Protein AF-A0A0J5FME4-F1 (afdb_monomer_lite)

Organism: NCBI:txid880157

Structure (mmCIF, N/CA/C/O backbone):
data_AF-A0A0J5FME4-F1
#
_entry.id   AF-A0A0J5FME4-F1
#
loop_
_atom_site.group_PDB
_atom_site.id
_atom_site.type_symbol
_atom_site.label_atom_id
_atom_site.label_alt_id
_atom_site.label_comp_id
_atom_site.label_asym_id
_atom_site.label_entity_id
_atom_site.label_seq_id
_atom_site.pdbx_PDB_ins_code
_atom_site.Cartn_x
_atom_site.Cartn_y
_atom_site.Cartn_z
_atom_site.occupancy
_atom_site.B_iso_or_equiv
_atom_site.auth_seq_id
_atom_site.auth_comp_id
_atom_site.auth_asym_id
_atom_site.auth_atom_id
_atom_site.pdbx_PDB_model_num
ATOM 1 N N . MET A 1 1 ? -9.666 19.057 -10.828 1.00 51.00 1 MET A N 1
ATOM 2 C CA . MET A 1 1 ? -9.388 18.794 -9.396 1.00 51.00 1 MET A CA 1
ATOM 3 C C . MET A 1 1 ? -8.257 17.779 -9.320 1.00 51.00 1 MET A C 1
ATOM 5 O O . MET A 1 1 ? -8.297 16.825 -10.082 1.00 51.00 1 MET A O 1
ATOM 9 N N . LYS A 1 2 ? -7.224 18.007 -8.501 1.00 64.88 2 LYS A N 1
ATOM 10 C CA . LYS A 1 2 ? -6.093 17.076 -8.350 1.00 64.88 2 LYS A CA 1
ATOM 11 C C . LYS A 1 2 ? -6.420 16.111 -7.213 1.00 64.88 2 LYS A C 1
ATOM 13 O O . LYS A 1 2 ? -6.603 16.568 -6.092 1.00 64.88 2 LYS A O 1
ATOM 18 N N . ILE A 1 3 ? -6.511 14.821 -7.519 1.00 64.94 3 ILE A N 1
ATOM 19 C CA . ILE A 1 3 ? -6.679 13.759 -6.520 1.00 64.94 3 ILE A CA 1
ATOM 20 C C . ILE A 1 3 ? -5.376 13.701 -5.702 1.00 64.94 3 ILE A C 1
ATOM 22 O O . ILE A 1 3 ? -4.304 13.535 -6.300 1.00 64.94 3 ILE A O 1
ATOM 26 N N . PRO A 1 4 ? -5.404 13.929 -4.377 1.00 76.75 4 PRO A N 1
ATOM 27 C CA . PRO A 1 4 ? -4.220 13.789 -3.541 1.00 76.75 4 PRO A CA 1
ATOM 28 C C . PRO A 1 4 ? -3.699 12.347 -3.572 1.00 76.75 4 PRO A C 1
ATOM 30 O O . PRO A 1 4 ? -4.441 11.388 -3.384 1.00 76.75 4 PRO A O 1
ATOM 33 N N . LEU A 1 5 ? -2.395 12.202 -3.818 1.00 87.19 5 LEU A N 1
ATOM 34 C CA . LEU A 1 5 ? -1.714 10.912 -3.747 1.00 87.19 5 LEU A CA 1
ATOM 35 C C . LEU A 1 5 ? -1.474 10.541 -2.283 1.00 87.19 5 LEU A C 1
ATOM 37 O O . LEU A 1 5 ? -0.962 11.350 -1.505 1.00 87.19 5 LEU A O 1
ATOM 41 N N . ILE A 1 6 ? -1.780 9.297 -1.932 1.00 90.94 6 ILE A N 1
ATOM 42 C CA . ILE A 1 6 ? -1.508 8.761 -0.601 1.00 90.94 6 ILE A CA 1
ATOM 43 C C . ILE A 1 6 ? -0.009 8.467 -0.489 1.00 90.94 6 ILE A C 1
ATOM 45 O O . ILE A 1 6 ? 0.565 7.715 -1.275 1.00 90.94 6 ILE A O 1
ATOM 49 N N 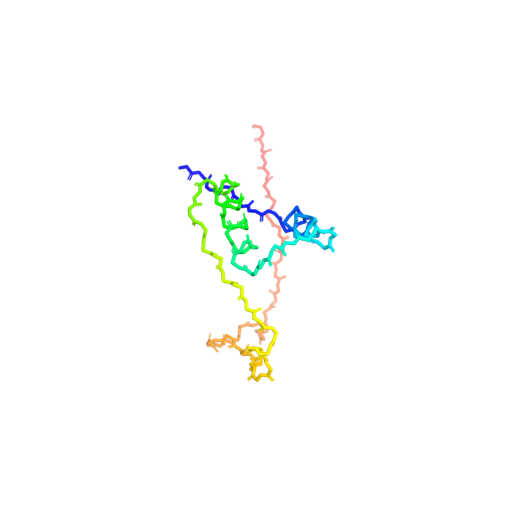. GLN A 1 7 ? 0.648 9.086 0.488 1.00 94.62 7 GLN A N 1
ATOM 50 C CA . GLN A 1 7 ? 2.093 8.985 0.662 1.00 94.62 7 GLN A CA 1
ATOM 51 C C . GLN A 1 7 ? 2.477 7.690 1.405 1.00 94.62 7 GLN A C 1
ATOM 53 O O . GLN A 1 7 ? 1.856 7.306 2.394 1.00 94.62 7 GLN A O 1
ATOM 58 N N . SER A 1 8 ? 3.535 7.005 0.956 1.00 94.81 8 SER A N 1
ATOM 59 C CA . SER A 1 8 ? 3.866 5.650 1.433 1.00 94.81 8 SER A CA 1
ATOM 60 C C . SER A 1 8 ? 4.195 5.555 2.930 1.00 94.81 8 SER A C 1
ATOM 62 O O . SER A 1 8 ? 3.884 4.552 3.570 1.00 94.81 8 SER A O 1
ATOM 64 N N . LYS A 1 9 ? 4.828 6.580 3.519 1.00 95.44 9 LYS A N 1
ATOM 65 C CA . LYS A 1 9 ? 5.184 6.596 4.949 1.00 95.44 9 LYS A CA 1
ATOM 66 C C . LYS A 1 9 ? 3.940 6.752 5.820 1.00 95.44 9 LYS A C 1
ATOM 68 O O . LYS A 1 9 ? 3.821 6.008 6.790 1.00 95.44 9 LYS A O 1
ATOM 73 N N . SER A 1 10 ? 3.033 7.675 5.494 1.00 95.56 10 SER A N 1
ATOM 74 C CA . SER A 1 10 ? 1.780 7.835 6.241 1.00 95.56 10 SER A CA 1
ATOM 75 C C . SER A 1 10 ? 0.880 6.614 6.080 1.00 95.56 10 SER A C 1
ATOM 77 O O . SER A 1 10 ? 0.358 6.128 7.079 1.00 95.56 10 SER A O 1
ATOM 79 N N . PHE A 1 11 ? 0.786 6.050 4.872 1.00 96.50 11 PHE A N 1
ATOM 80 C CA . PHE A 1 11 ? -0.005 4.844 4.635 1.00 96.50 11 PHE A CA 1
ATOM 81 C C . PHE A 1 11 ? 0.493 3.650 5.457 1.00 96.50 11 PHE A C 1
ATOM 83 O O . PHE A 1 11 ? -0.292 2.991 6.131 1.00 96.50 11 PHE A O 1
ATOM 90 N N . LYS A 1 12 ? 1.812 3.427 5.506 1.00 96.81 12 LYS A N 1
ATOM 91 C CA . LYS A 1 12 ? 2.403 2.388 6.362 1.00 96.81 12 LYS A CA 1
ATOM 92 C C . LYS A 1 12 ? 2.058 2.585 7.843 1.00 96.81 12 LYS A C 1
ATOM 94 O O . LYS A 1 12 ? 1.765 1.618 8.536 1.00 96.81 12 LYS A O 1
ATOM 99 N N . LEU A 1 13 ? 2.125 3.820 8.349 1.00 97.00 13 LEU A N 1
ATOM 100 C CA . LEU A 1 13 ? 1.787 4.107 9.749 1.00 97.00 13 LEU A CA 1
ATOM 101 C C . LEU A 1 13 ? 0.301 3.873 10.039 1.00 97.00 13 LEU A C 1
ATOM 103 O O . LEU A 1 13 ? -0.025 3.345 11.097 1.00 97.00 13 LEU A O 1
ATOM 107 N N . TYR A 1 14 ? -0.571 4.213 9.092 1.00 96.50 14 TYR A N 1
ATOM 108 C CA . TYR A 1 14 ? -1.996 3.917 9.169 1.00 96.50 14 TYR A CA 1
ATOM 109 C C . TYR A 1 14 ? -2.254 2.404 9.220 1.00 96.50 14 TYR A C 1
ATOM 111 O O . TYR A 1 14 ? -2.905 1.942 10.153 1.00 96.50 14 TYR A O 1
ATOM 119 N N . LEU A 1 15 ? -1.650 1.608 8.329 1.00 97.06 15 LEU A N 1
ATOM 120 C CA . LEU A 1 15 ? -1.755 0.142 8.381 1.00 97.06 15 LEU A CA 1
ATOM 121 C C . LEU A 1 15 ? -1.227 -0.434 9.704 1.00 97.06 15 LEU A C 1
ATOM 123 O O . LEU A 1 15 ? -1.846 -1.316 10.289 1.00 97.06 15 LEU A O 1
ATOM 127 N N . ASN A 1 16 ? -0.128 0.109 10.232 1.00 97.06 16 ASN A N 1
ATOM 128 C CA . ASN A 1 16 ? 0.423 -0.332 11.514 1.00 97.06 16 ASN A CA 1
ATOM 129 C C . ASN A 1 16 ? -0.518 -0.101 12.704 1.00 97.06 16 ASN A C 1
ATOM 131 O O . ASN A 1 16 ? -0.376 -0.793 13.712 1.00 97.06 16 ASN A O 1
ATOM 135 N N . SER A 1 17 ? -1.455 0.848 12.610 1.00 94.94 17 SER A N 1
ATOM 136 C CA . SER A 1 17 ? -2.428 1.089 13.679 1.00 94.94 17 SER A CA 1
ATOM 137 C C . SER A 1 17 ? -3.346 -0.117 13.910 1.00 94.94 17 SER A C 1
ATOM 139 O O . SER A 1 17 ? -3.710 -0.382 15.051 1.00 94.94 17 SER A O 1
ATOM 141 N N . PHE A 1 18 ? -3.606 -0.927 12.876 1.00 95.75 18 PHE A N 1
ATOM 142 C CA . PHE A 1 18 ? -4.409 -2.148 12.982 1.00 95.75 18 PHE A CA 1
ATOM 143 C C . PHE A 1 18 ? -3.708 -3.274 13.758 1.00 95.75 18 PHE A C 1
ATOM 145 O O . PHE A 1 18 ? -4.382 -4.136 14.313 1.00 95.75 18 PHE A O 1
ATOM 152 N N . ASN A 1 19 ? -2.372 -3.271 13.866 1.00 94.88 19 ASN A N 1
ATOM 153 C CA . ASN A 1 19 ? -1.611 -4.379 14.469 1.00 94.88 19 ASN A CA 1
ATOM 154 C C . ASN A 1 19 ? -1.941 -4.632 15.951 1.00 94.88 19 ASN A C 1
ATOM 156 O O . ASN A 1 19 ? -1.689 -5.722 16.460 1.00 94.88 19 ASN A O 1
ATOM 160 N N . GLN A 1 20 ? -2.460 -3.626 16.660 1.00 92.88 20 GLN A N 1
ATOM 161 C CA . GLN A 1 20 ? -2.846 -3.722 18.074 1.00 92.88 20 GLN A CA 1
ATOM 162 C C . GLN A 1 20 ? -4.355 -3.545 18.283 1.00 92.88 20 GLN A C 1
ATOM 164 O O . GLN A 1 20 ? -4.826 -3.464 19.418 1.00 92.88 20 GLN A O 1
ATOM 169 N N . THR A 1 21 ? -5.128 -3.507 17.199 1.00 92.06 21 THR A N 1
ATOM 170 C CA . THR A 1 21 ? -6.579 -3.351 17.232 1.00 92.06 21 THR A CA 1
ATOM 171 C C . THR A 1 21 ? -7.231 -4.684 16.902 1.00 92.06 21 THR A C 1
ATOM 173 O O . THR A 1 21 ? -6.942 -5.302 15.881 1.00 92.06 21 THR A O 1
ATOM 176 N N . ARG A 1 22 ? -8.145 -5.144 17.761 1.00 92.88 22 ARG A N 1
ATOM 177 C CA . ARG A 1 22 ? -9.003 -6.280 17.415 1.00 92.88 22 ARG A CA 1
ATOM 178 C C . ARG A 1 22 ? -10.045 -5.805 16.412 1.00 92.88 22 ARG A C 1
ATOM 180 O O . ARG A 1 22 ? -10.886 -4.980 16.755 1.00 92.88 22 ARG A O 1
ATOM 187 N N . VAL A 1 23 ? -9.985 -6.344 15.204 1.00 92.81 23 VAL A N 1
ATOM 188 C CA . VAL A 1 23 ? -11.009 -6.155 14.175 1.00 92.81 23 VAL A CA 1
ATOM 189 C C . VAL A 1 23 ? -11.831 -7.437 14.089 1.00 92.81 23 VAL A C 1
ATOM 191 O O . VAL A 1 23 ? -11.279 -8.525 14.243 1.00 92.81 23 VAL A O 1
ATOM 194 N N . ALA A 1 24 ? -13.147 -7.304 13.924 1.00 93.75 24 ALA A N 1
ATOM 195 C CA . ALA A 1 24 ? -14.078 -8.429 14.005 1.00 93.75 24 ALA A CA 1
ATOM 196 C C . ALA A 1 24 ? -13.813 -9.494 12.931 1.00 93.75 24 ALA A C 1
ATOM 198 O O . ALA A 1 24 ? -13.826 -10.688 13.227 1.00 93.75 24 ALA A O 1
ATOM 199 N N . ASP A 1 25 ? -13.541 -9.052 11.704 1.00 95.19 25 ASP A N 1
ATOM 200 C CA . ASP A 1 25 ? -13.361 -9.903 10.535 1.00 95.19 25 ASP A CA 1
ATOM 201 C C . ASP A 1 25 ? -12.623 -9.159 9.406 1.00 95.19 25 ASP A C 1
ATOM 203 O O . ASP A 1 25 ? -12.292 -7.973 9.501 1.00 95.19 25 ASP A O 1
ATOM 207 N N . TRP A 1 26 ? -12.344 -9.894 8.329 1.00 94.88 26 TRP A N 1
ATOM 208 C CA . TRP A 1 26 ? -11.631 -9.410 7.146 1.00 94.88 26 TRP A CA 1
ATOM 209 C C . TRP A 1 26 ? -12.420 -8.351 6.362 1.00 94.88 26 TRP A C 1
ATOM 211 O O . TRP A 1 26 ? -11.839 -7.391 5.857 1.00 94.88 26 TRP A O 1
ATOM 221 N N . GLU A 1 27 ? -13.748 -8.490 6.303 1.00 96.88 27 GLU A N 1
ATOM 222 C CA . GLU A 1 27 ? -14.637 -7.551 5.611 1.00 96.88 27 GLU A CA 1
ATOM 223 C C . GLU A 1 27 ? -14.613 -6.174 6.284 1.00 96.88 27 GLU A C 1
ATOM 225 O O . GLU A 1 27 ? -14.526 -5.142 5.616 1.00 96.88 27 GLU A O 1
ATOM 230 N N . THR A 1 28 ? -14.595 -6.153 7.616 1.00 96.94 28 THR A N 1
ATOM 231 C CA . THR A 1 28 ? -14.480 -4.931 8.412 1.00 96.94 28 THR A CA 1
ATOM 232 C C . THR A 1 28 ? -13.158 -4.218 8.130 1.00 96.94 28 THR A C 1
ATOM 234 O O . THR A 1 28 ? -13.155 -2.998 7.953 1.00 96.94 28 THR A O 1
ATOM 237 N N . VAL A 1 29 ? -12.040 -4.951 8.024 1.00 96.50 29 VAL A N 1
ATOM 238 C CA . VAL A 1 29 ? -10.744 -4.371 7.617 1.00 96.50 29 VAL A CA 1
ATOM 239 C C . VAL A 1 29 ? -10.851 -3.756 6.221 1.00 96.50 29 VAL A C 1
ATOM 241 O O . VAL A 1 29 ? -10.535 -2.579 6.054 1.00 96.50 29 VAL A O 1
ATOM 244 N N . GLN A 1 30 ? -11.341 -4.509 5.232 1.00 97.75 30 GLN A N 1
ATOM 245 C CA . GLN A 1 30 ? -11.463 -4.040 3.847 1.00 97.75 30 GLN A CA 1
ATOM 246 C C . GLN A 1 30 ? -12.316 -2.772 3.743 1.00 97.75 30 GLN A C 1
ATOM 248 O O . GLN A 1 30 ? -11.905 -1.797 3.112 1.00 97.75 30 GLN A O 1
ATOM 253 N N . LYS A 1 31 ? -13.478 -2.758 4.402 1.00 97.62 31 LYS A N 1
ATOM 254 C CA . LYS A 1 31 ? -14.399 -1.619 4.402 1.00 97.62 31 LYS A CA 1
ATOM 255 C C . LYS A 1 31 ? -13.788 -0.388 5.065 1.00 97.62 31 LYS A C 1
ATOM 257 O O . LYS A 1 31 ? -13.943 0.710 4.539 1.00 97.62 31 LYS A O 1
ATOM 262 N N . THR A 1 32 ? -13.072 -0.570 6.175 1.00 97.19 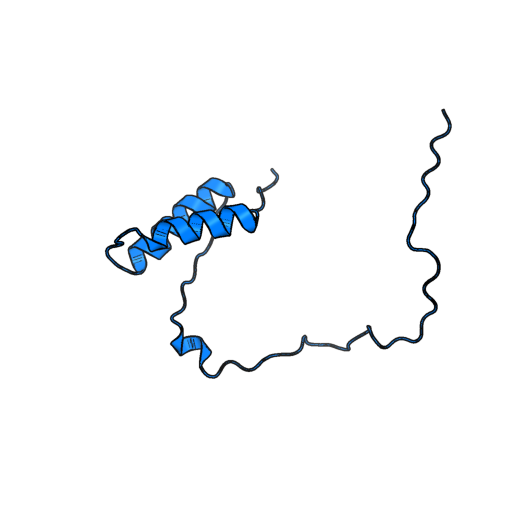32 THR A N 1
ATOM 263 C CA . THR A 1 32 ? -12.399 0.532 6.883 1.00 97.19 32 THR A CA 1
ATOM 264 C C . THR A 1 32 ? -11.328 1.164 5.994 1.00 97.19 32 THR A C 1
ATOM 266 O O . THR A 1 32 ? -11.337 2.374 5.784 1.00 97.19 32 THR A O 1
ATOM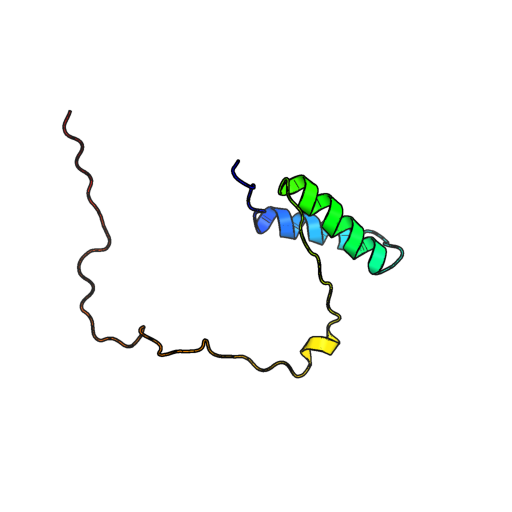 269 N N . LEU A 1 33 ? -10.467 0.339 5.382 1.00 97.25 33 LEU A N 1
ATOM 270 C CA . LEU A 1 33 ? -9.454 0.801 4.429 1.00 97.25 33 LEU A CA 1
ATOM 271 C C . LEU A 1 33 ? -10.092 1.547 3.252 1.00 97.25 33 LEU A C 1
ATOM 273 O O . LEU A 1 33 ? -9.630 2.621 2.878 1.00 97.25 33 LEU A O 1
ATOM 277 N N . GLN A 1 34 ? -11.162 0.999 2.673 1.00 97.88 34 GLN A N 1
ATOM 278 C CA . GLN A 1 34 ? -11.831 1.614 1.533 1.00 97.88 34 GLN A CA 1
ATOM 279 C C . GLN A 1 34 ? -12.413 2.984 1.890 1.00 97.88 34 GLN A C 1
ATOM 281 O O . GLN A 1 34 ? -12.208 3.941 1.145 1.00 97.88 34 GLN A O 1
ATOM 286 N N . GLN A 1 35 ? -13.099 3.098 3.028 1.00 97.50 35 GLN A N 1
ATOM 287 C CA . GLN A 1 35 ? -13.685 4.356 3.493 1.00 97.50 35 GLN A CA 1
ATOM 288 C C . GLN A 1 35 ? -12.612 5.419 3.755 1.00 97.50 35 GLN A C 1
ATOM 290 O O . GLN A 1 35 ? -12.692 6.520 3.204 1.00 97.50 35 GLN A O 1
ATOM 295 N N . ASP A 1 36 ? -11.585 5.082 4.534 1.00 96.69 36 ASP A N 1
ATOM 296 C CA . ASP A 1 36 ? -10.554 6.036 4.950 1.00 96.69 36 ASP A CA 1
ATO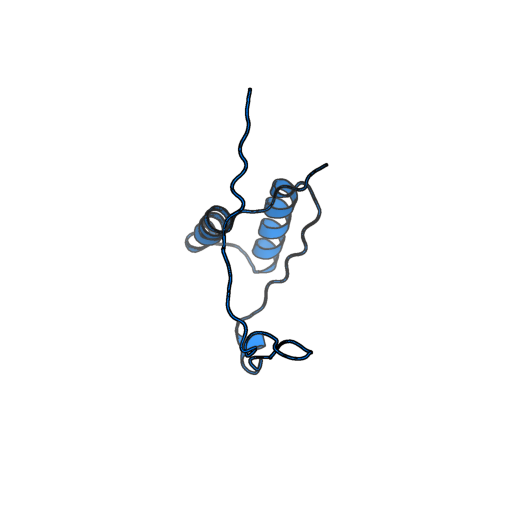M 297 C C . ASP A 1 36 ? -9.695 6.502 3.770 1.00 96.69 36 ASP A C 1
ATOM 299 O O . ASP A 1 36 ? -9.408 7.695 3.626 1.00 96.69 36 ASP A O 1
ATOM 303 N N . LEU A 1 37 ? -9.298 5.579 2.890 1.00 95.81 37 LEU A N 1
ATOM 304 C CA . LEU A 1 37 ? -8.457 5.908 1.742 1.00 95.81 37 LEU A CA 1
ATOM 305 C C . LEU A 1 37 ? -9.250 6.659 0.667 1.00 95.81 37 LEU A C 1
ATOM 307 O O . LEU A 1 37 ? -8.703 7.594 0.082 1.00 95.81 37 LEU A O 1
ATOM 311 N N . SER A 1 38 ? -10.532 6.335 0.455 1.00 95.38 38 SER A N 1
ATOM 312 C CA . SER A 1 38 ? -11.386 7.086 -0.481 1.00 95.38 38 SER A CA 1
ATOM 313 C C . SER A 1 38 ? -11.621 8.520 -0.002 1.00 95.38 38 SER A C 1
ATOM 315 O O . SER A 1 38 ? -11.519 9.469 -0.782 1.00 95.38 38 SER A O 1
ATOM 317 N N . ALA A 1 39 ? -11.852 8.710 1.303 1.00 94.62 39 ALA A N 1
ATOM 318 C CA . ALA A 1 39 ? -11.950 10.038 1.905 1.00 94.62 39 ALA A CA 1
ATOM 319 C C . ALA A 1 39 ? -10.627 10.814 1.789 1.00 94.62 39 ALA A C 1
ATOM 321 O O . ALA A 1 39 ? -10.629 11.994 1.441 1.00 94.62 39 ALA A O 1
ATOM 322 N N . CYS A 1 40 ? -9.489 10.151 2.021 1.00 93.56 40 CYS A N 1
ATOM 323 C CA . CYS A 1 40 ? -8.162 10.756 1.899 1.00 93.56 40 CYS A CA 1
ATOM 324 C C . CYS A 1 40 ? -7.837 11.177 0.457 1.00 93.56 40 CYS A C 1
ATOM 326 O O . CYS A 1 40 ? -7.289 12.259 0.250 1.00 93.56 40 CYS A O 1
ATOM 328 N N . ALA A 1 41 ? -8.189 10.346 -0.528 1.00 92.81 41 ALA A N 1
ATOM 329 C CA . ALA A 1 41 ? -7.960 10.596 -1.949 1.00 92.81 41 ALA A CA 1
ATOM 330 C C . ALA A 1 41 ? -9.024 11.502 -2.591 1.00 92.81 41 ALA A C 1
ATOM 332 O O . ALA A 1 41 ? -8.829 11.970 -3.710 1.00 92.81 41 ALA A O 1
ATOM 333 N N . ASN A 1 42 ? -10.140 11.773 -1.906 1.00 92.25 42 ASN A N 1
ATOM 334 C CA . ASN A 1 42 ? -11.301 12.460 -2.474 1.00 92.25 42 ASN A CA 1
ATOM 335 C C . ASN A 1 42 ? -11.751 11.816 -3.805 1.00 92.25 42 ASN A C 1
ATOM 337 O O . ASN A 1 42 ? -11.945 12.498 -4.817 1.00 92.25 42 ASN A O 1
ATOM 341 N N . GLY A 1 43 ? -11.854 10.486 -3.799 1.00 90.38 43 GLY A N 1
ATOM 342 C CA . GLY A 1 43 ? -12.239 9.664 -4.943 1.00 90.38 43 GLY A CA 1
ATOM 343 C C . GLY A 1 43 ? -12.419 8.202 -4.545 1.00 90.38 43 GLY A C 1
ATOM 344 O O . GLY A 1 43 ? -11.970 7.796 -3.476 1.00 90.38 43 GLY A O 1
ATOM 345 N N . ASP A 1 44 ? -13.073 7.423 -5.401 1.00 92.50 44 ASP A N 1
ATOM 346 C CA . ASP A 1 44 ? -13.358 6.016 -5.122 1.00 92.50 44 ASP A CA 1
ATOM 347 C C . ASP A 1 44 ? -12.084 5.169 -5.233 1.00 92.50 44 ASP A C 1
ATOM 349 O O . ASP A 1 44 ? -11.429 5.140 -6.279 1.00 92.50 44 ASP A O 1
ATOM 353 N N . ILE A 1 45 ? -11.729 4.477 -4.148 1.00 93.88 45 ILE A N 1
ATOM 354 C CA . ILE A 1 45 ? -10.627 3.513 -4.117 1.00 93.88 45 ILE A CA 1
ATOM 355 C C . ILE A 1 45 ? -11.190 2.098 -4.002 1.00 93.88 45 ILE A C 1
ATOM 357 O O . ILE A 1 45 ? -12.031 1.810 -3.153 1.00 93.88 45 ILE A O 1
ATOM 361 N N . GLU A 1 46 ? -10.694 1.195 -4.842 1.00 96.00 46 GLU A N 1
ATOM 362 C CA . GLU A 1 46 ? -10.928 -0.240 -4.710 1.00 96.00 46 GLU A CA 1
ATOM 363 C C . GLU A 1 46 ? -9.873 -0.857 -3.786 1.00 96.00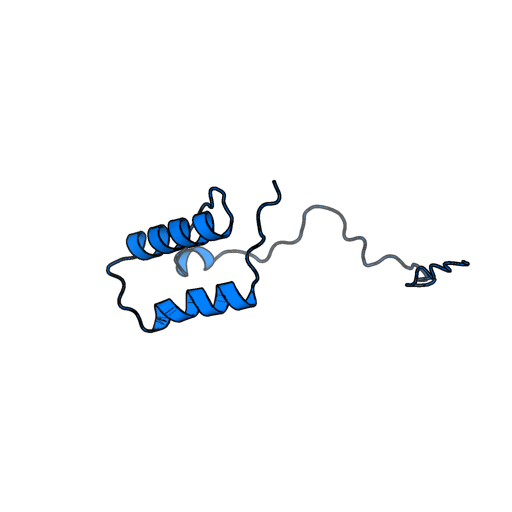 46 GLU A C 1
ATOM 365 O O . GLU A 1 46 ? -8.679 -0.580 -3.916 1.00 96.00 46 GLU A O 1
ATOM 370 N N . ILE A 1 47 ? -10.317 -1.696 -2.848 1.00 96.50 47 ILE A N 1
ATOM 371 C CA . ILE A 1 47 ? -9.442 -2.447 -1.947 1.00 96.50 47 ILE A CA 1
ATOM 372 C C . ILE A 1 47 ? -9.674 -3.930 -2.179 1.00 96.50 47 ILE A C 1
ATOM 374 O O . ILE A 1 47 ? -10.775 -4.431 -1.962 1.00 96.50 47 ILE A O 1
ATOM 378 N N . VAL A 1 48 ? -8.604 -4.626 -2.551 1.00 96.50 48 VAL A N 1
ATOM 379 C CA . VAL A 1 48 ? -8.565 -6.084 -2.621 1.00 96.50 48 VAL A CA 1
ATOM 380 C C . VAL A 1 48 ? -7.587 -6.575 -1.565 1.00 96.50 48 VAL A C 1
ATOM 382 O O . VAL A 1 48 ? -6.416 -6.190 -1.553 1.00 96.50 48 VAL A O 1
ATOM 385 N N . LEU A 1 49 ? -8.081 -7.403 -0.650 1.00 95.50 49 LEU A N 1
ATOM 386 C CA . LEU A 1 49 ? -7.268 -8.036 0.376 1.00 95.50 49 LEU A CA 1
ATOM 387 C C . LEU A 1 49 ? -7.053 -9.504 0.023 1.00 95.50 49 LEU A C 1
ATOM 389 O O . LEU A 1 49 ? -7.997 -10.288 0.044 1.00 95.50 49 LEU A O 1
ATOM 393 N N . HIS A 1 50 ? -5.804 -9.868 -0.243 1.00 94.81 50 HIS A N 1
ATOM 394 C CA . HIS A 1 50 ? -5.419 -11.236 -0.567 1.00 94.81 50 HIS A CA 1
ATOM 395 C C . HIS A 1 50 ? -4.900 -11.978 0.666 1.00 94.81 50 HIS A C 1
ATOM 397 O O . HIS A 1 50 ? -4.103 -11.452 1.451 1.00 94.81 50 HIS A O 1
ATOM 403 N N . HIS A 1 51 ? -5.293 -13.234 0.808 1.00 94.00 51 HIS A N 1
ATOM 404 C CA . HIS A 1 51 ? -4.652 -14.173 1.707 1.00 94.00 51 HIS A CA 1
ATOM 405 C C . HIS A 1 51 ? -3.274 -14.578 1.178 1.00 94.00 51 HIS A C 1
ATOM 407 O O . HIS A 1 51 ? -3.056 -14.752 -0.017 1.00 94.00 51 HIS A O 1
ATOM 413 N N . LEU A 1 52 ? -2.338 -14.833 2.097 1.00 93.44 52 LEU A N 1
ATOM 414 C CA . LEU A 1 52 ? -0.962 -15.197 1.740 1.00 93.44 52 LEU A CA 1
ATOM 415 C C . LEU A 1 52 ? -0.869 -16.447 0.848 1.00 93.44 52 LEU A C 1
ATOM 417 O O . LEU A 1 52 ? 0.015 -16.524 0.001 1.00 93.44 52 LEU A O 1
ATOM 421 N N . HIS A 1 53 ? -1.788 -17.406 1.003 1.00 94.88 53 HIS A N 1
ATOM 422 C CA . HIS A 1 53 ? -1.769 -18.642 0.219 1.00 94.88 53 HIS A CA 1
ATOM 423 C C . HIS A 1 53 ? -2.057 -18.424 -1.276 1.00 94.88 53 HIS A C 1
ATOM 425 O O . HIS A 1 53 ? -1.655 -19.257 -2.087 1.00 94.88 53 HIS A O 1
ATOM 431 N N . GLU A 1 54 ? -2.694 -17.310 -1.653 1.00 94.19 54 GLU A N 1
ATOM 432 C CA . GLU A 1 54 ? -2.940 -16.941 -3.055 1.00 94.19 54 GLU A CA 1
ATOM 433 C C . GLU A 1 54 ? -1.632 -16.656 -3.817 1.00 94.19 54 GLU A C 1
ATOM 435 O O . GLU A 1 54 ? -1.594 -16.739 -5.044 1.00 94.19 54 GLU A O 1
ATOM 440 N N . PHE A 1 55 ? -0.534 -16.383 -3.101 1.00 94.31 55 PHE A N 1
ATOM 441 C CA . PHE A 1 55 ? 0.775 -16.070 -3.682 1.00 94.31 55 PHE A CA 1
ATOM 442 C C . PHE A 1 55 ? 1.738 -17.261 -3.748 1.00 94.31 55 PHE A C 1
ATOM 444 O O . PHE A 1 55 ? 2.817 -17.131 -4.322 1.00 94.31 55 PHE A O 1
ATOM 451 N N . ASN A 1 56 ? 1.371 -18.434 -3.215 1.00 93.19 56 ASN A N 1
ATOM 452 C CA . ASN A 1 56 ? 2.278 -19.586 -3.074 1.00 93.19 56 ASN A CA 1
ATOM 453 C C . ASN A 1 56 ? 2.909 -20.073 -4.393 1.00 93.19 56 ASN A C 1
ATOM 455 O O . ASN A 1 56 ? 3.936 -20.747 -4.366 1.00 93.19 56 ASN A O 1
ATOM 459 N N . GLN A 1 57 ? 2.283 -19.780 -5.533 1.00 91.25 57 GLN A N 1
ATOM 460 C CA . GLN A 1 57 ? 2.722 -20.226 -6.858 1.00 91.25 57 GLN A CA 1
ATOM 461 C C . GLN A 1 57 ? 2.803 -19.076 -7.873 1.00 91.25 57 GLN A C 1
ATOM 463 O O . GLN A 1 57 ? 2.823 -19.328 -9.076 1.00 91.25 57 GLN A O 1
ATOM 468 N N . GLN A 1 58 ? 2.842 -17.817 -7.420 1.00 93.25 58 GLN A N 1
ATOM 469 C CA . GLN A 1 58 ? 3.000 -16.691 -8.340 1.00 93.25 58 GLN A CA 1
ATOM 470 C C . GLN A 1 58 ? 4.466 -16.564 -8.794 1.00 93.25 58 GLN A C 1
ATOM 472 O O . GLN A 1 58 ? 5.346 -16.359 -7.954 1.00 93.25 58 GLN A O 1
ATOM 477 N N . PRO A 1 59 ? 4.760 -16.686 -10.103 1.00 93.75 59 PRO A N 1
ATOM 478 C CA . PRO A 1 59 ? 6.113 -16.512 -10.613 1.00 93.75 59 PRO A CA 1
ATOM 479 C C . PRO A 1 59 ? 6.513 -15.032 -10.614 1.00 93.75 59 PRO A C 1
ATOM 481 O O . PRO A 1 59 ? 5.677 -14.143 -10.779 1.00 93.75 59 PRO A O 1
ATOM 484 N N . ILE A 1 60 ? 7.816 -14.768 -10.508 1.00 94.56 60 ILE A N 1
ATOM 485 C CA . ILE A 1 60 ? 8.361 -13.441 -10.811 1.00 94.56 60 ILE A CA 1
ATOM 486 C C . ILE A 1 60 ? 8.286 -13.255 -12.328 1.00 94.56 60 ILE A C 1
ATOM 488 O O . ILE A 1 60 ? 8.839 -14.059 -13.077 1.00 94.56 60 ILE A O 1
ATOM 492 N N . ALA A 1 61 ? 7.589 -12.212 -12.771 1.00 92.44 61 ALA A N 1
ATOM 493 C CA . ALA A 1 61 ? 7.398 -11.918 -14.185 1.00 92.44 61 ALA A CA 1
ATOM 494 C C . ALA A 1 61 ? 8.329 -10.796 -14.658 1.00 92.44 61 ALA A C 1
ATOM 496 O O . ALA A 1 61 ? 8.586 -9.833 -13.935 1.00 92.44 61 ALA A O 1
ATOM 497 N N . GLU A 1 62 ? 8.782 -10.906 -15.904 1.00 92.31 62 GLU A N 1
ATOM 498 C CA . GLU A 1 62 ? 9.392 -9.792 -16.625 1.00 92.31 62 GLU A CA 1
ATOM 499 C C . GLU A 1 62 ? 8.311 -8.937 -17.294 1.00 92.31 62 GLU A C 1
ATOM 501 O O . GLU A 1 62 ? 7.216 -9.412 -17.612 1.00 92.31 62 GLU A O 1
ATOM 506 N N . PHE A 1 63 ? 8.619 -7.662 -17.532 1.00 92.38 63 PHE A N 1
ATOM 507 C CA . PHE A 1 63 ? 7.751 -6.824 -18.350 1.00 92.38 63 PHE A CA 1
ATOM 508 C C . PHE A 1 63 ? 7.736 -7.325 -19.793 1.00 92.38 63 PHE A C 1
ATOM 510 O O . PHE A 1 63 ? 8.766 -7.705 -20.349 1.00 92.38 63 PHE A O 1
ATOM 517 N N . ALA A 1 64 ? 6.568 -7.259 -20.428 1.00 93.25 64 ALA A N 1
ATOM 518 C CA . ALA A 1 64 ? 6.478 -7.491 -21.859 1.00 93.25 64 ALA A CA 1
ATOM 519 C C . ALA A 1 64 ? 7.305 -6.443 -22.626 1.00 93.25 64 ALA A C 1
ATOM 521 O O . ALA A 1 64 ? 7.272 -5.253 -22.308 1.00 93.25 64 ALA A O 1
ATOM 522 N N . GLY A 1 65 ? 8.005 -6.883 -23.671 1.00 92.31 65 GLY A N 1
ATOM 523 C CA . GLY A 1 65 ? 8.793 -6.018 -24.547 1.00 92.31 65 GLY A CA 1
ATOM 524 C C . GLY A 1 65 ? 10.290 -6.312 -24.497 1.00 92.31 65 GLY A C 1
ATOM 525 O O . GLY A 1 65 ? 10.725 -7.368 -24.047 1.00 92.31 65 GLY A O 1
ATOM 526 N N . LYS A 1 66 ? 11.087 -5.379 -25.024 1.00 92.25 66 LYS A N 1
ATOM 527 C CA . LYS A 1 66 ? 12.549 -5.484 -25.074 1.00 92.25 66 LYS A CA 1
ATOM 528 C C . LYS A 1 66 ? 13.158 -4.540 -24.042 1.00 92.25 66 LYS A C 1
ATOM 530 O O . LYS A 1 66 ? 12.921 -3.337 -24.112 1.00 92.25 66 LYS A O 1
ATOM 535 N N . CYS A 1 67 ? 13.975 -5.070 -23.135 1.00 92.38 67 CYS A N 1
ATOM 536 C CA . CYS A 1 67 ? 14.773 -4.251 -22.225 1.00 92.38 67 CYS A CA 1
ATOM 537 C C . CYS A 1 67 ? 15.727 -3.339 -23.019 1.00 92.38 67 CYS A C 1
ATOM 539 O O . CYS A 1 67 ? 16.457 -3.803 -23.900 1.00 92.38 67 CYS A O 1
ATOM 541 N N . ILE A 1 68 ? 15.707 -2.040 -22.711 1.00 92.00 68 ILE A N 1
ATOM 542 C CA . ILE A 1 68 ? 16.518 -1.013 -23.383 1.00 92.00 68 ILE A CA 1
ATOM 543 C C . ILE A 1 68 ? 17.716 -0.546 -22.545 1.00 92.00 68 ILE A C 1
ATOM 545 O O . ILE A 1 68 ? 18.461 0.325 -22.990 1.00 92.00 68 ILE A O 1
ATOM 549 N N . ASP A 1 69 ? 17.921 -1.121 -21.359 1.00 89.31 69 ASP A N 1
ATOM 550 C CA . ASP A 1 69 ? 18.973 -0.694 -20.427 1.00 89.31 69 ASP A CA 1
ATOM 551 C C . ASP A 1 69 ? 20.382 -1.094 -20.894 1.00 89.31 69 ASP A C 1
ATOM 553 O O . ASP A 1 69 ? 21.353 -0.411 -20.577 1.00 89.31 69 ASP A O 1
ATOM 557 N N . ASN A 1 70 ? 20.493 -2.153 -21.705 1.00 89.00 70 ASN A N 1
ATOM 558 C CA . ASN A 1 70 ? 21.764 -2.705 -22.197 1.00 89.00 70 ASN A CA 1
ATOM 559 C C . ASN A 1 70 ? 22.278 -2.016 -23.477 1.00 89.00 70 ASN A C 1
ATOM 561 O O . ASN A 1 70 ? 22.900 -2.654 -24.326 1.00 89.00 70 ASN A O 1
ATOM 565 N N . GLN A 1 71 ? 21.970 -0.734 -23.662 1.00 86.31 71 GLN A N 1
ATOM 566 C CA . GLN A 1 71 ? 22.490 0.052 -24.780 1.00 86.31 71 GLN A CA 1
ATOM 567 C C . GLN A 1 71 ? 23.855 0.647 -24.424 1.00 86.31 71 GLN A C 1
ATOM 569 O O . GLN A 1 71 ? 24.010 1.262 -23.369 1.00 86.31 71 GLN A O 1
ATOM 574 N N . ASP A 1 72 ? 24.822 0.507 -25.328 1.00 84.50 72 ASP A N 1
ATOM 575 C CA . ASP A 1 72 ? 26.139 1.136 -25.215 1.00 84.50 72 ASP A CA 1
ATOM 576 C C . ASP A 1 72 ? 26.049 2.610 -25.643 1.00 84.50 72 ASP A C 1
ATOM 578 O O . ASP A 1 72 ? 26.278 2.967 -26.799 1.00 84.50 72 ASP A O 1
ATOM 582 N N . ILE A 1 73 ? 25.571 3.456 -24.725 1.00 82.44 73 ILE A N 1
ATOM 583 C CA . ILE A 1 73 ? 25.388 4.896 -24.939 1.00 82.44 73 ILE A CA 1
ATOM 584 C C . ILE A 1 73 ? 26.228 5.710 -23.952 1.00 82.44 73 ILE A C 1
ATOM 586 O O . ILE A 1 73 ? 26.131 5.551 -22.732 1.00 82.44 73 ILE A O 1
ATOM 590 N N . GLU A 1 74 ? 27.011 6.650 -24.478 1.00 79.62 74 GLU A N 1
ATOM 591 C CA . GLU A 1 74 ? 27.739 7.625 -23.668 1.00 79.62 74 GLU A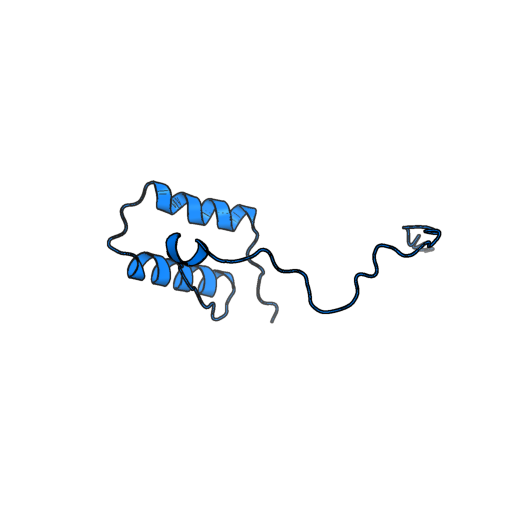 CA 1
ATOM 592 C C . GLU A 1 74 ? 26.746 8.649 -23.084 1.00 79.62 74 GLU A C 1
ATOM 594 O O . GLU A 1 74 ? 26.070 9.385 -23.806 1.00 79.62 74 GLU A O 1
ATOM 599 N N . LYS A 1 75 ? 26.593 8.686 -21.753 1.00 70.81 75 LYS A N 1
ATOM 600 C CA . LYS A 1 75 ? 25.642 9.593 -21.084 1.00 70.81 75 LYS A CA 1
ATOM 601 C C . LYS A 1 75 ? 26.241 10.997 -20.946 1.00 70.81 75 LYS A C 1
ATOM 603 O O . LYS A 1 75 ? 26.834 11.316 -19.918 1.00 70.81 75 LYS A O 1
ATOM 608 N N . ALA A 1 76 ? 26.039 11.860 -21.940 1.00 64.31 76 ALA A N 1
ATOM 609 C CA . ALA A 1 76 ? 26.361 13.282 -21.822 1.00 64.31 76 ALA A CA 1
ATOM 610 C C . ALA A 1 76 ? 25.336 14.020 -20.929 1.00 64.31 76 ALA A C 1
ATOM 612 O O . ALA A 1 76 ? 24.145 14.037 -21.218 1.00 64.31 76 ALA A O 1
ATOM 613 N N . HIS A 1 77 ? 25.836 14.623 -19.843 1.00 63.38 77 HIS A N 1
ATOM 614 C CA . HIS A 1 77 ? 25.213 15.634 -18.968 1.00 63.38 77 HIS A CA 1
ATOM 615 C C . HIS A 1 77 ? 23.786 15.373 -18.427 1.00 63.38 77 HIS A C 1
ATOM 617 O O . HIS A 1 77 ? 22.773 15.600 -19.082 1.00 63.38 77 HIS A O 1
ATOM 623 N N . LYS A 1 78 ? 23.690 15.048 -17.128 1.00 61.94 78 LYS A N 1
ATOM 624 C CA . LYS A 1 78 ? 22.442 15.148 -16.350 1.00 61.94 78 LYS A CA 1
ATOM 625 C C . LYS A 1 78 ? 22.346 16.521 -15.683 1.00 61.94 78 LYS A C 1
ATOM 627 O O . LYS A 1 78 ? 22.607 16.653 -14.492 1.00 61.94 78 LYS A O 1
ATOM 632 N N . GLY A 1 79 ? 21.997 17.547 -16.448 1.00 63.47 79 GLY A N 1
ATOM 633 C CA . GLY A 1 79 ? 21.749 18.872 -15.887 1.00 63.47 79 GLY A CA 1
ATOM 634 C C . GLY A 1 79 ? 21.212 19.840 -16.926 1.00 63.47 79 GLY A C 1
ATOM 635 O O . GLY A 1 79 ? 21.870 20.101 -17.926 1.00 63.47 79 GLY A O 1
ATOM 636 N N . ILE A 1 80 ? 20.027 20.391 -16.673 1.00 62.69 80 ILE A N 1
ATOM 637 C CA . ILE A 1 80 ? 19.590 21.632 -17.310 1.00 62.69 80 ILE A CA 1
ATOM 638 C C . ILE A 1 80 ? 20.116 22.757 -16.420 1.00 62.69 80 ILE A C 1
ATOM 640 O O . ILE A 1 80 ? 19.688 22.885 -15.273 1.00 62.69 80 ILE A O 1
ATOM 644 N N . VAL A 1 81 ? 21.040 23.568 -16.931 1.00 59.69 81 VAL A N 1
ATOM 645 C CA . VAL A 1 81 ? 21.391 24.846 -16.303 1.00 59.69 81 VAL A CA 1
ATOM 646 C C . VAL A 1 81 ? 20.437 25.896 -16.865 1.00 59.69 81 VAL A C 1
ATOM 648 O O . VAL A 1 81 ? 20.581 26.322 -18.008 1.00 59.69 81 VAL A O 1
ATOM 651 N N . LEU A 1 82 ? 19.429 26.289 -16.084 1.00 62.12 82 LEU A N 1
ATOM 652 C CA . LEU A 1 82 ? 18.593 27.447 -16.403 1.00 62.12 82 LEU A CA 1
ATOM 653 C C . LEU A 1 82 ? 19.297 28.706 -15.889 1.00 62.12 82 LEU A C 1
ATOM 655 O O . LEU A 1 82 ? 19.319 28.960 -14.686 1.00 62.12 82 LEU A O 1
ATOM 659 N N . PHE A 1 83 ? 19.871 29.497 -16.794 1.00 60.34 83 PHE A N 1
ATOM 660 C CA . PHE A 1 83 ? 20.277 30.864 -16.479 1.00 60.34 83 PHE A CA 1
ATOM 661 C C . PHE A 1 83 ? 19.062 31.785 -16.615 1.00 60.34 83 PHE A C 1
ATOM 663 O O . PHE A 1 83 ? 18.576 32.011 -17.720 1.00 60.34 83 PHE A O 1
ATOM 670 N N . PHE A 1 84 ? 18.591 32.344 -15.500 1.00 59.22 84 PHE A N 1
ATOM 671 C CA . PHE A 1 84 ? 17.727 33.522 -15.522 1.00 59.22 84 PHE A CA 1
ATOM 672 C C . PHE A 1 84 ? 18.627 34.757 -15.432 1.00 59.22 84 PHE A C 1
ATOM 674 O O . PHE A 1 84 ? 19.212 35.025 -14.382 1.00 59.22 84 PHE A O 1
ATOM 681 N N . SER A 1 85 ? 18.778 35.483 -16.541 1.00 58.19 85 SER A N 1
ATOM 682 C CA . SER A 1 85 ? 19.243 36.872 -16.486 1.00 58.19 85 SER A CA 1
ATOM 683 C C . SER A 1 85 ? 18.051 37.754 -16.114 1.00 58.19 85 SER A C 1
ATOM 685 O O . SER A 1 85 ? 16.926 37.435 -16.504 1.00 58.19 85 SER A O 1
ATOM 687 N N . ARG A 1 86 ? 18.291 38.790 -15.304 1.00 53.09 86 ARG A N 1
ATOM 688 C CA . ARG A 1 86 ? 17.269 39.790 -14.969 1.00 53.09 86 ARG A CA 1
ATOM 689 C C . ARG A 1 86 ? 16.701 40.449 -16.220 1.00 53.09 86 ARG A C 1
ATOM 691 O O . ARG A 1 86 ? 17.493 40.683 -17.157 1.00 53.09 86 ARG A O 1
#

Foldseek 3Di:
DQFDDDDPVVVVVVVVVCVPDDDPDPVSVQVVCQVVVCVNRVHGDHDDDDDPVVCVPPDDDDDPDDDPPPDPDDDPDPDDDDDDDD

pLDDT: mean 87.86, std 12.87, range [51.0, 97.88]

Secondary structure (DSSP, 8-state):
-PPPPPPHHHHHHHHHHGGGS--S-HHHHHHHHHHHHHHHHTS--------GGGGTTPPPPPPSS---TT----------------

Radius of gyration: 21.69 Å; chains: 1; bounding box: 42×60×43 Å

Sequence (86 aa):
MKIPLIQSKSFKLYLNSFNQTRVADWETVQKTLQQDLSACANGDIEIVLHHLHEFNQQPIAEFAGKCIDNQDIEKAHKGIVLFFSR

InterPro domains:
  IPR029139 NADPH-dependent 7-cyano-7-deazaguanine reductase, N-terminal [PF14819] (5-48)
  IPR043133 GTP cyclohydrolase I, C-terminal/NADPH-dependent 7-cyano-7-deazaguanine reductase [G3DSA:3.30.1130.10] (3-57)